Protein AF-A0A0M4EIL5-F1 (afdb_monomer_lite)

Secondary structure (DSSP, 8-state):
---EE-TTT--EE-STTB-TTT--BTTTPPPPEE-TTT--EE--SSTT--S-HHHHHHHHHH-----

pLDDT: mean 91.47, std 10.89, range [44.59, 97.69]

Radius of gyration: 14.68 Å; chains: 1; bounding box: 43×21×34 Å

InterPro domains:
  IPR032017 FAM76 protein [PF16046] (3-65)

Structure (mmCIF, N/CA/C/O backbone):
data_AF-A0A0M4EIL5-F1
#
_entry.id   AF-A0A0M4EIL5-F1
#
loop_
_atom_site.group_PDB
_atom_site.id
_atom_site.type_symbol
_atom_site.label_atom_id
_atom_site.label_alt_id
_atom_site.label_comp_id
_atom_site.label_asym_id
_atom_site.label_entity_id
_atom_site.label_seq_id
_atom_site.pdbx_PDB_ins_code
_atom_site.Cartn_x
_atom_site.Cartn_y
_atom_site.Cartn_z
_atom_site.occupancy
_atom_site.B_iso_or_equiv
_atom_site.auth_seq_id
_atom_site.auth_comp_id
_atom_site.auth_asym_id
_atom_site.auth_atom_id
_atom_site.pdbx_PDB_model_num
ATOM 1 N N . MET A 1 1 ? -11.452 -3.710 23.530 1.00 78.12 1 MET A N 1
ATOM 2 C CA . MET A 1 1 ? -11.155 -3.395 22.115 1.00 78.12 1 MET A CA 1
ATOM 3 C C . MET A 1 1 ? -9.992 -2.413 22.076 1.00 78.12 1 MET A C 1
ATOM 5 O O . MET A 1 1 ? -10.102 -1.360 22.692 1.00 78.12 1 MET A O 1
ATOM 9 N N . ARG A 1 2 ? -8.856 -2.775 21.464 1.00 93.00 2 ARG A N 1
ATOM 10 C CA . ARG A 1 2 ? -7.666 -1.909 21.395 1.00 93.00 2 ARG A CA 1
ATOM 11 C C . ARG A 1 2 ? -7.697 -1.115 20.092 1.00 93.00 2 ARG A C 1
ATOM 13 O O . ARG A 1 2 ? -7.949 -1.691 19.041 1.00 93.00 2 ARG A O 1
ATOM 20 N N . LEU A 1 3 ? -7.455 0.189 20.183 1.00 96.00 3 LEU A N 1
ATOM 21 C CA . LEU A 1 3 ? -7.356 1.077 19.028 1.00 96.00 3 LEU A CA 1
ATOM 22 C C . LEU A 1 3 ? -5.891 1.437 18.770 1.00 96.00 3 LEU A C 1
ATOM 24 O O . LEU A 1 3 ? -5.105 1.576 19.710 1.00 96.00 3 LEU A O 1
ATOM 28 N N . TYR A 1 4 ? -5.560 1.621 17.498 1.00 96.56 4 TYR A N 1
ATOM 29 C CA . TYR A 1 4 ? -4.236 1.958 16.985 1.00 96.56 4 TYR A CA 1
ATOM 30 C C . TYR A 1 4 ? -4.300 3.278 16.219 1.00 96.56 4 TYR A C 1
ATOM 32 O O . TYR A 1 4 ? -5.368 3.694 15.774 1.00 96.56 4 TYR A O 1
ATOM 40 N N . LEU A 1 5 ? -3.168 3.966 16.091 1.00 97.62 5 LEU A N 1
ATOM 41 C CA . LEU A 1 5 ? -3.104 5.253 15.402 1.00 97.62 5 LEU A CA 1
ATOM 42 C C . LEU A 1 5 ? -2.705 5.055 13.941 1.00 97.62 5 LEU A C 1
ATOM 44 O O . LEU A 1 5 ? -1.702 4.407 13.655 1.00 97.62 5 LEU A O 1
ATOM 48 N N . CYS A 1 6 ? -3.456 5.674 13.030 1.00 97.69 6 CYS A N 1
ATOM 49 C CA . CYS A 1 6 ? -3.019 5.846 11.649 1.00 97.69 6 CYS A CA 1
ATOM 50 C C . CYS A 1 6 ? -1.724 6.669 11.606 1.00 97.69 6 CYS A C 1
ATOM 52 O O . CYS A 1 6 ? -1.680 7.772 12.153 1.00 97.69 6 CYS A O 1
ATOM 54 N N . SER A 1 7 ? -0.712 6.181 10.887 1.00 96.50 7 SER A N 1
ATOM 55 C CA . SER A 1 7 ? 0.604 6.829 10.780 1.00 96.50 7 SER A CA 1
ATOM 56 C C . SER A 1 7 ? 0.588 8.200 10.085 1.00 96.50 7 SER A C 1
ATOM 58 O O . SER A 1 7 ? 1.507 8.990 10.282 1.00 96.50 7 SER A O 1
ATOM 60 N N . LYS A 1 8 ? -0.448 8.509 9.285 1.00 96.62 8 LYS A N 1
ATOM 61 C CA . LYS A 1 8 ? -0.570 9.788 8.553 1.00 96.62 8 LYS A CA 1
ATOM 62 C C . LYS A 1 8 ? -1.469 10.811 9.249 1.00 96.62 8 LYS A C 1
ATOM 64 O O . LYS A 1 8 ? -1.105 11.977 9.319 1.00 96.62 8 LYS A O 1
ATOM 69 N N . CYS A 1 9 ? -2.655 10.406 9.713 1.00 97.12 9 CYS A N 1
ATOM 70 C CA . CYS A 1 9 ? -3.663 11.335 10.250 1.00 97.12 9 CYS A CA 1
ATOM 71 C C . CYS A 1 9 ? -3.908 11.202 11.757 1.00 97.12 9 CYS A C 1
ATOM 73 O O . CYS A 1 9 ? -4.776 11.893 12.285 1.00 97.12 9 CYS A O 1
ATOM 75 N N . CYS A 1 10 ? -3.207 10.291 12.441 1.00 97.12 10 CYS A N 1
ATOM 76 C CA . CYS A 1 10 ? -3.341 10.034 13.880 1.00 97.12 10 CYS A CA 1
ATOM 77 C C . CYS A 1 10 ? -4.767 9.685 14.346 1.00 97.12 10 CYS A C 1
ATOM 79 O O . CYS A 1 10 ? -5.059 9.692 15.542 1.00 97.12 10 CYS A O 1
ATOM 81 N N . ARG A 1 11 ? -5.677 9.344 13.426 1.00 96.88 11 ARG A N 1
ATOM 82 C CA . ARG A 1 11 ? -6.999 8.826 13.779 1.00 96.88 11 ARG A CA 1
ATOM 83 C C . ARG A 1 11 ? -6.845 7.467 14.459 1.00 96.88 11 ARG A C 1
ATOM 85 O O . ARG A 1 11 ? -6.044 6.644 14.019 1.00 96.88 11 ARG A O 1
ATOM 92 N N . ARG A 1 12 ? -7.649 7.236 15.499 1.00 97.25 12 ARG A N 1
ATOM 93 C CA . ARG A 1 12 ? -7.790 5.927 16.142 1.00 97.25 12 ARG A CA 1
ATOM 94 C C . ARG A 1 12 ? -8.634 4.997 15.270 1.00 97.25 12 ARG A C 1
ATOM 96 O O . ARG A 1 12 ? -9.765 5.346 14.935 1.00 97.25 12 ARG A O 1
ATOM 103 N N . CYS A 1 13 ? -8.075 3.844 14.939 1.00 96.50 13 CYS A N 1
ATOM 104 C CA . CYS A 1 13 ? -8.657 2.810 14.091 1.00 96.50 13 CYS A CA 1
ATOM 105 C C . CYS A 1 13 ? -8.488 1.438 14.750 1.00 96.50 13 CYS A C 1
ATOM 107 O O . CYS A 1 13 ? -7.640 1.262 15.633 1.00 96.50 13 CYS A O 1
ATOM 109 N N . LEU A 1 14 ? -9.288 0.466 14.329 1.00 96.69 14 LEU A N 1
ATOM 110 C CA . LEU A 1 14 ? -9.008 -0.938 14.614 1.00 96.69 14 LEU A CA 1
ATOM 111 C C . LEU A 1 14 ? -7.780 -1.402 13.814 1.00 96.69 14 LEU A C 1
ATOM 113 O O . LEU A 1 14 ? -7.351 -0.740 12.869 1.00 96.69 14 LEU A O 1
ATOM 117 N N . TRP A 1 15 ? -7.171 -2.513 14.229 1.00 94.94 15 TRP A N 1
ATOM 118 C CA . TRP A 1 15 ? -5.969 -3.037 13.570 1.00 94.94 15 TRP A CA 1
ATOM 119 C C . TRP A 1 15 ? -6.234 -3.440 12.111 1.00 94.94 15 TRP A C 1
ATOM 121 O O . TRP A 1 15 ? -5.452 -3.102 11.232 1.00 94.94 15 TRP A O 1
ATOM 131 N N . ASP A 1 16 ? -7.369 -4.083 11.850 1.00 95.44 16 ASP A N 1
ATOM 132 C CA . ASP A 1 16 ? -7.845 -4.505 10.524 1.00 95.44 16 ASP A CA 1
ATOM 133 C C . ASP A 1 16 ? -8.191 -3.331 9.584 1.00 95.44 16 ASP A C 1
ATOM 135 O O . ASP A 1 1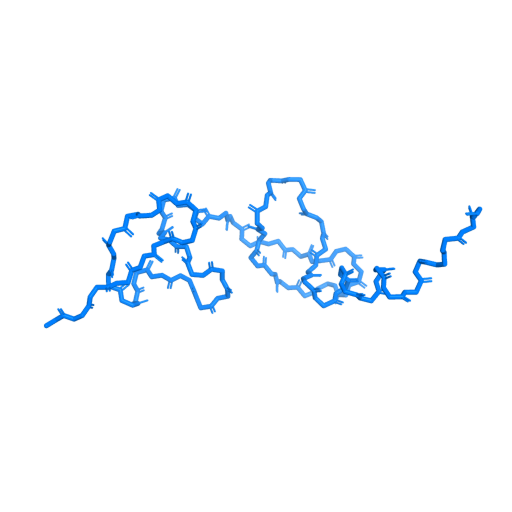6 ? -8.173 -3.463 8.359 1.00 95.44 16 ASP A O 1
ATOM 139 N N . GLU A 1 17 ? -8.450 -2.144 10.135 1.00 95.38 17 GLU A N 1
ATOM 140 C CA . GLU A 1 17 ? -8.639 -0.916 9.359 1.00 95.38 17 GLU A CA 1
ATOM 141 C C . GLU A 1 17 ? -7.315 -0.273 8.904 1.00 95.38 17 GLU A C 1
ATOM 143 O O . GLU A 1 17 ? -7.324 0.613 8.035 1.00 95.38 17 GLU A O 1
ATOM 148 N N . LEU A 1 18 ? -6.171 -0.689 9.458 1.00 97.06 18 LEU A N 1
ATOM 149 C CA . LEU A 1 18 ? -4.839 -0.187 9.105 1.00 97.06 18 LEU A CA 1
ATOM 150 C C . LEU A 1 18 ? -4.163 -1.085 8.068 1.00 97.06 18 LEU A C 1
ATOM 152 O O . LEU A 1 18 ? -4.436 -2.277 7.987 1.00 97.06 18 LEU A O 1
ATOM 156 N N . SER A 1 19 ? -3.363 -0.491 7.180 1.00 95.44 19 SER A N 1
ATOM 157 C CA . SER A 1 19 ? -2.605 -1.279 6.211 1.00 95.44 19 SER A CA 1
ATOM 158 C C . SER A 1 19 ? -1.457 -2.000 6.900 1.00 95.44 19 SER A C 1
ATOM 160 O O . SER A 1 19 ? -0.797 -1.424 7.763 1.00 95.44 19 SER A O 1
ATOM 162 N N . ASP A 1 20 ? -1.181 -3.232 6.480 1.00 91.94 20 ASP A N 1
ATOM 163 C CA . ASP A 1 20 ? -0.108 -4.035 7.073 1.00 91.94 20 ASP A CA 1
ATOM 164 C C . ASP A 1 20 ? 1.287 -3.441 6.817 1.00 91.94 20 ASP A C 1
ATOM 166 O O . ASP A 1 20 ? 2.208 -3.663 7.601 1.00 91.94 20 ASP A O 1
ATOM 170 N N . GLN A 1 21 ? 1.467 -2.694 5.717 1.00 91.81 21 GLN A N 1
ATOM 171 C CA . GLN A 1 21 ? 2.767 -2.118 5.355 1.00 91.81 21 GLN A CA 1
ATOM 172 C C . GLN A 1 21 ? 3.002 -0.749 6.000 1.00 91.81 21 GLN A C 1
ATOM 174 O O . GLN A 1 21 ? 4.037 -0.539 6.633 1.00 91.81 21 GLN A O 1
ATOM 179 N N . GLU A 1 22 ? 2.069 0.192 5.841 1.00 94.19 22 GLU A N 1
ATOM 180 C CA . GLU A 1 22 ? 2.279 1.589 6.250 1.00 94.19 22 GLU A CA 1
ATOM 181 C C . GLU A 1 22 ? 1.444 2.012 7.472 1.00 94.19 22 GLU A C 1
ATOM 183 O O . GLU A 1 22 ? 1.561 3.151 7.940 1.00 94.19 22 GLU A O 1
ATOM 188 N N . HIS A 1 23 ? 0.620 1.114 8.026 1.00 96.00 23 HIS A N 1
ATOM 189 C CA . HIS A 1 23 ? -0.287 1.372 9.151 1.00 96.00 23 HIS A CA 1
ATOM 190 C C . HIS A 1 23 ? -1.180 2.597 8.920 1.00 96.00 23 HIS A C 1
ATOM 192 O O . HIS A 1 23 ? -1.379 3.443 9.800 1.00 96.00 23 HIS A O 1
ATOM 198 N N . 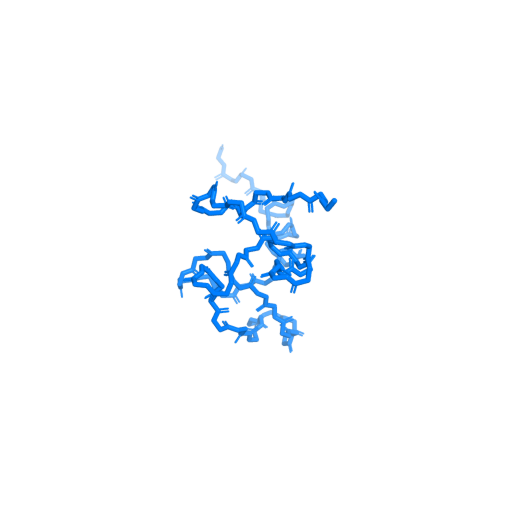ARG A 1 24 ? -1.706 2.722 7.698 1.00 96.69 24 ARG A N 1
ATOM 199 C CA . ARG A 1 24 ? -2.589 3.821 7.299 1.00 96.69 24 ARG A CA 1
ATOM 200 C C . ARG A 1 24 ? -4.036 3.367 7.262 1.00 96.69 24 ARG A C 1
ATOM 202 O O . ARG A 1 24 ? -4.364 2.293 6.761 1.00 96.69 24 ARG A O 1
ATOM 209 N N . CYS A 1 25 ? -4.925 4.217 7.767 1.00 97.19 25 CYS A N 1
ATOM 210 C CA . CYS A 1 25 ? -6.359 3.992 7.631 1.00 97.19 25 CYS A CA 1
ATOM 211 C C . CYS A 1 25 ? -6.783 4.117 6.163 1.00 97.19 25 CYS A C 1
ATOM 213 O O . CYS A 1 25 ? -6.124 4.803 5.384 1.00 97.19 25 CYS A O 1
ATOM 215 N N . GLN A 1 26 ? -7.925 3.531 5.805 1.00 95.19 26 GLN A N 1
ATOM 216 C CA . GLN A 1 26 ? -8.454 3.505 4.430 1.00 95.19 26 GLN A CA 1
ATOM 217 C C . GLN A 1 26 ? -8.487 4.875 3.725 1.00 95.19 26 GLN A C 1
ATOM 219 O O . GLN A 1 26 ? -8.301 4.956 2.520 1.00 95.19 26 GLN A O 1
ATOM 224 N N . ARG A 1 27 ? -8.672 5.973 4.474 1.00 95.44 27 ARG A N 1
ATOM 225 C CA . ARG A 1 27 ? -8.690 7.344 3.927 1.00 95.44 27 ARG A CA 1
ATOM 226 C C . ARG A 1 27 ? -7.306 7.905 3.588 1.00 95.44 27 ARG A C 1
ATOM 228 O O . ARG A 1 27 ? -7.219 8.880 2.853 1.00 95.44 27 ARG A O 1
ATOM 235 N N . CYS A 1 28 ? -6.253 7.367 4.194 1.00 96.38 28 CYS A N 1
ATOM 236 C CA . CYS A 1 28 ? -4.875 7.833 4.028 1.00 96.38 28 CYS A CA 1
ATOM 237 C C . CYS A 1 28 ? -4.022 6.880 3.188 1.00 96.38 28 CYS A C 1
ATOM 239 O O . CYS A 1 28 ? -2.892 7.236 2.845 1.00 96.38 28 CYS A O 1
ATOM 241 N N . ARG A 1 29 ? -4.527 5.675 2.901 1.00 95.06 29 ARG A N 1
ATOM 242 C CA . ARG A 1 29 ? -3.889 4.747 1.969 1.00 95.06 29 ARG A CA 1
ATOM 243 C C . ARG A 1 29 ? -3.893 5.364 0.577 1.00 95.06 29 ARG A C 1
ATOM 245 O O . ARG A 1 29 ? -4.868 5.987 0.160 1.00 95.06 29 ARG A O 1
ATOM 252 N N . LEU A 1 30 ? -2.785 5.180 -0.120 1.00 95.44 30 LEU A N 1
ATOM 253 C CA . LEU A 1 30 ? -2.683 5.464 -1.541 1.00 95.44 30 LEU A CA 1
ATOM 254 C C . LEU A 1 30 ? -2.844 4.147 -2.308 1.00 95.44 30 LEU A C 1
ATOM 256 O O . LEU A 1 30 ? -2.554 3.091 -1.744 1.00 95.44 30 LEU A O 1
ATOM 260 N N . PRO A 1 31 ? -3.299 4.178 -3.572 1.00 94.94 31 PRO A N 1
ATOM 261 C CA . PRO A 1 31 ? -3.324 2.980 -4.398 1.00 94.94 31 PRO A CA 1
ATOM 262 C C . PRO A 1 31 ? -1.924 2.379 -4.521 1.00 94.94 31 PRO A C 1
ATOM 264 O O . PRO A 1 31 ? -0.957 3.115 -4.744 1.00 94.94 31 PRO A O 1
ATOM 267 N N . ASP A 1 32 ? -1.833 1.055 -4.409 1.00 95.31 32 ASP A N 1
ATOM 268 C CA . ASP A 1 32 ? -0.580 0.345 -4.645 1.00 95.31 32 ASP A CA 1
ATOM 269 C C . ASP A 1 32 ? -0.040 0.647 -6.043 1.00 95.31 32 ASP A C 1
ATOM 271 O O . ASP A 1 32 ? -0.793 0.806 -7.009 1.00 95.31 32 ASP A O 1
ATOM 275 N N . LYS A 1 33 ? 1.285 0.657 -6.156 1.00 95.56 33 LYS A N 1
ATOM 276 C CA . LYS A 1 33 ? 1.995 0.850 -7.420 1.00 95.56 33 LYS A CA 1
ATOM 277 C C . LYS A 1 33 ? 3.047 -0.218 -7.613 1.00 95.56 33 LYS A C 1
ATOM 279 O O . LYS A 1 33 ? 3.536 -0.792 -6.643 1.00 95.56 33 LYS A O 1
ATOM 284 N N . ASP A 1 34 ? 3.458 -0.415 -8.856 1.00 97.56 34 ASP A N 1
ATOM 285 C CA . ASP A 1 34 ? 4.623 -1.230 -9.166 1.00 97.56 34 ASP A CA 1
ATOM 286 C C . ASP A 1 34 ? 5.905 -0.415 -9.004 1.00 97.56 34 ASP A C 1
ATOM 288 O O . ASP A 1 34 ? 6.040 0.707 -9.495 1.00 97.56 34 ASP A O 1
ATOM 292 N N . CYS A 1 35 ? 6.868 -0.979 -8.280 1.00 97.19 35 CYS A N 1
ATOM 293 C CA . CYS A 1 35 ? 8.187 -0.381 -8.153 1.00 97.19 35 CYS A CA 1
ATOM 294 C C . CYS A 1 35 ? 8.920 -0.442 -9.496 1.00 97.19 35 CYS A C 1
ATOM 296 O O . CYS A 1 35 ? 9.186 -1.536 -9.983 1.00 97.19 35 CYS A O 1
ATOM 298 N N . ILE A 1 36 ? 9.377 0.699 -10.019 1.00 97.12 36 ILE A N 1
ATOM 299 C CA . ILE A 1 36 ? 10.040 0.756 -11.339 1.00 97.12 36 ILE A CA 1
ATOM 300 C C . ILE A 1 36 ? 11.377 -0.007 -11.424 1.00 97.12 36 ILE A C 1
ATOM 302 O O . ILE A 1 36 ? 11.927 -0.165 -12.506 1.00 97.12 36 ILE A O 1
ATOM 306 N N . ILE A 1 37 ? 11.932 -0.444 -10.287 1.00 96.12 37 ILE A N 1
ATOM 307 C CA . ILE A 1 37 ? 13.218 -1.158 -10.221 1.00 96.12 37 ILE A CA 1
ATOM 308 C C . ILE A 1 37 ? 13.014 -2.672 -10.180 1.00 96.12 37 ILE A C 1
ATOM 310 O O . ILE A 1 37 ? 13.733 -3.413 -10.840 1.00 96.12 37 ILE A O 1
ATOM 314 N N . CYS A 1 38 ? 12.078 -3.145 -9.353 1.00 96.88 38 CYS A N 1
ATOM 315 C CA . CYS A 1 38 ? 11.895 -4.577 -9.100 1.00 96.88 38 CYS A CA 1
ATOM 316 C C . CYS A 1 38 ? 10.524 -5.119 -9.520 1.00 96.88 38 CYS A C 1
ATOM 318 O O . CYS A 1 38 ? 10.266 -6.301 -9.302 1.00 96.88 38 CYS A O 1
ATOM 320 N N . ASN A 1 39 ? 9.651 -4.273 -10.076 1.00 97.50 39 ASN A N 1
ATOM 321 C CA . ASN A 1 39 ? 8.293 -4.587 -10.535 1.00 97.50 39 ASN A CA 1
ATOM 322 C C . ASN A 1 39 ? 7.389 -5.240 -9.476 1.00 97.50 39 ASN A C 1
ATOM 324 O O . ASN A 1 39 ? 6.400 -5.887 -9.801 1.00 97.50 39 ASN A O 1
ATOM 328 N N . ARG A 1 40 ? 7.724 -5.095 -8.188 1.00 96.44 40 ARG A N 1
ATOM 329 C CA . ARG A 1 40 ? 6.869 -5.547 -7.087 1.00 96.44 40 ARG A CA 1
ATOM 330 C C . ARG A 1 40 ? 5.883 -4.449 -6.713 1.00 96.44 40 ARG A C 1
ATOM 332 O O . ARG A 1 40 ? 6.302 -3.297 -6.561 1.00 96.44 40 ARG A O 1
ATOM 339 N N . ARG A 1 41 ? 4.628 -4.836 -6.474 1.00 95.69 41 ARG A N 1
ATOM 340 C CA . ARG A 1 41 ? 3.617 -3.962 -5.870 1.00 95.69 41 ARG A CA 1
ATOM 341 C C . ARG A 1 41 ? 4.044 -3.510 -4.475 1.00 95.69 41 ARG A C 1
ATOM 343 O O . ARG A 1 41 ? 4.561 -4.311 -3.693 1.00 95.69 41 ARG A O 1
ATOM 350 N N . PHE A 1 42 ? 3.820 -2.240 -4.166 1.00 96.00 42 PHE A N 1
ATOM 351 C CA . PHE A 1 42 ? 4.062 -1.652 -2.850 1.00 96.00 42 PHE A CA 1
ATOM 352 C C . PHE A 1 42 ? 3.040 -0.554 -2.541 1.00 96.00 42 PHE A C 1
ATOM 354 O O . PHE A 1 42 ? 2.499 0.056 -3.465 1.00 96.00 42 PHE A O 1
ATOM 361 N N . GLU A 1 43 ? 2.818 -0.294 -1.250 1.00 96.00 43 GLU A N 1
ATOM 362 C CA . GLU A 1 43 ? 1.994 0.820 -0.769 1.00 96.00 43 GLU A CA 1
ATOM 363 C C . GLU A 1 43 ? 2.847 2.104 -0.707 1.00 96.00 43 GLU A C 1
ATOM 365 O O . GLU A 1 43 ? 3.775 2.177 0.106 1.00 96.00 43 GLU A O 1
ATOM 370 N N . PRO A 1 44 ? 2.593 3.120 -1.555 1.00 95.44 44 PRO A N 1
ATOM 371 C CA . PRO A 1 44 ? 3.383 4.342 -1.536 1.00 95.44 44 PRO A CA 1
ATOM 372 C C . PRO A 1 44 ? 3.002 5.243 -0.356 1.00 95.44 44 PRO A C 1
ATOM 374 O O . PRO A 1 44 ? 1.831 5.414 -0.005 1.00 95.44 44 PRO A O 1
ATOM 377 N N . ARG A 1 45 ? 4.009 5.893 0.229 1.00 92.31 45 ARG A N 1
ATOM 378 C CA . ARG A 1 45 ? 3.853 6.875 1.307 1.00 92.31 45 ARG A CA 1
ATOM 379 C C . ARG A 1 45 ? 3.421 8.231 0.781 1.00 92.31 45 ARG A C 1
ATOM 381 O O . ARG A 1 45 ? 2.660 8.917 1.464 1.00 92.31 45 ARG A O 1
ATOM 388 N N . GLU A 1 46 ? 3.893 8.601 -0.401 1.00 92.38 46 GLU A N 1
ATOM 389 C CA . GLU A 1 46 ? 3.612 9.877 -1.056 1.00 92.38 46 GLU A CA 1
ATOM 390 C C . GLU A 1 46 ? 3.220 9.649 -2.526 1.00 92.38 46 GLU A C 1
ATOM 392 O O . GLU A 1 46 ? 3.624 8.670 -3.157 1.00 92.38 46 GLU A O 1
ATOM 397 N N . HIS A 1 47 ? 2.421 10.554 -3.104 1.00 92.00 47 HIS A N 1
ATOM 398 C CA . HIS A 1 47 ? 1.864 10.378 -4.456 1.00 92.00 47 HIS A CA 1
ATOM 399 C C . HIS A 1 47 ? 2.921 10.249 -5.557 1.00 92.00 47 HIS A C 1
ATOM 401 O O . HIS A 1 47 ? 2.657 9.619 -6.582 1.00 92.00 47 HIS A O 1
ATOM 407 N N . ASN A 1 4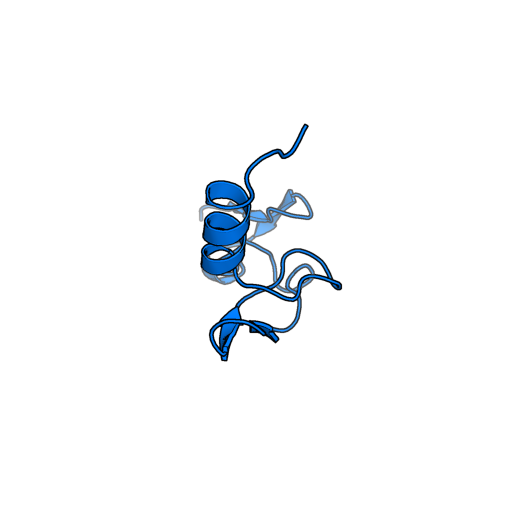8 ? 4.099 10.832 -5.363 1.00 93.81 48 ASN A N 1
ATOM 408 C CA . ASN A 1 48 ? 5.206 10.814 -6.314 1.00 93.81 48 ASN A CA 1
ATOM 409 C C . ASN A 1 48 ? 6.204 9.672 -6.066 1.00 93.81 48 ASN A C 1
ATOM 411 O O . ASN A 1 48 ? 7.186 9.569 -6.796 1.00 93.81 48 ASN A O 1
ATOM 415 N N . GLU A 1 49 ? 5.976 8.808 -5.075 1.00 95.19 49 GLU A N 1
ATOM 416 C CA . GLU A 1 49 ? 6.878 7.695 -4.798 1.00 95.19 49 GLU A CA 1
ATOM 417 C C . GLU A 1 49 ? 6.782 6.634 -5.906 1.00 95.19 49 GLU A C 1
ATOM 419 O O . GLU A 1 49 ? 5.692 6.190 -6.284 1.00 95.19 49 GLU A O 1
ATOM 424 N N . GLN A 1 50 ? 7.942 6.263 -6.455 1.00 95.50 50 GLN A N 1
ATOM 425 C CA . GLN A 1 50 ? 8.079 5.359 -7.605 1.00 95.50 50 GLN A CA 1
ATOM 426 C C . GLN A 1 50 ? 8.764 4.032 -7.244 1.00 95.50 50 GLN A C 1
ATOM 428 O O . GLN A 1 50 ? 8.923 3.156 -8.099 1.00 95.50 50 GLN A O 1
ATOM 433 N N . HIS A 1 51 ? 9.291 3.895 -6.025 1.00 95.38 51 HIS A N 1
ATOM 434 C CA . HIS A 1 51 ? 10.137 2.770 -5.631 1.00 95.38 51 HIS A CA 1
ATOM 435 C C . HIS A 1 51 ? 9.671 2.222 -4.286 1.00 95.38 51 HIS A C 1
ATOM 437 O O . HIS A 1 51 ? 9.306 2.990 -3.405 1.00 95.38 51 HIS A O 1
ATOM 443 N N . CYS A 1 52 ? 9.734 0.903 -4.101 1.00 95.06 52 CYS A N 1
ATOM 444 C CA . CYS A 1 52 ? 9.396 0.303 -2.815 1.00 95.06 52 CYS A CA 1
ATOM 445 C C . CYS A 1 52 ? 10.472 0.599 -1.755 1.00 95.06 52 CYS A C 1
ATOM 447 O O . CYS A 1 52 ? 11.641 0.827 -2.085 1.00 95.06 52 CYS A O 1
ATOM 449 N N . ASN A 1 53 ? 10.105 0.488 -0.474 1.00 91.38 53 ASN A N 1
ATOM 450 C CA . ASN A 1 53 ? 11.003 0.725 0.667 1.00 91.38 53 ASN A CA 1
ATOM 451 C C . ASN A 1 53 ? 12.338 -0.040 0.569 1.00 91.38 53 ASN A C 1
ATOM 453 O O . ASN A 1 53 ? 13.393 0.494 0.908 1.00 91.38 53 ASN A O 1
ATOM 457 N N . ARG A 1 54 ? 12.319 -1.279 0.058 1.00 92.38 54 ARG A N 1
ATOM 458 C CA . ARG A 1 54 ? 13.534 -2.091 -0.125 1.00 92.38 54 ARG A CA 1
ATOM 459 C C . ARG A 1 54 ? 14.484 -1.464 -1.147 1.00 92.38 54 ARG A C 1
ATOM 461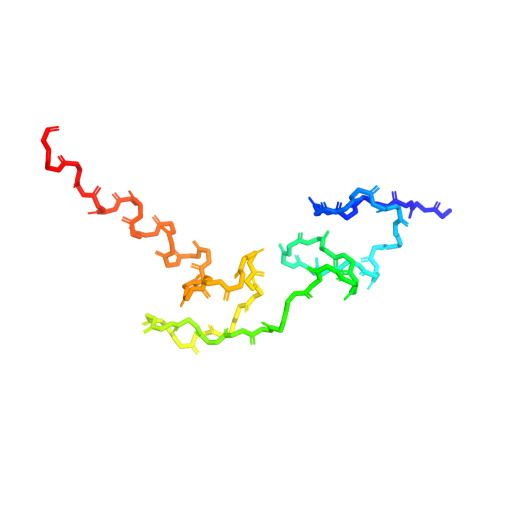 O O . ARG A 1 54 ? 15.678 -1.337 -0.890 1.00 92.38 54 ARG A O 1
ATOM 468 N N . CYS A 1 55 ? 13.953 -1.068 -2.297 1.00 94.56 55 CYS A N 1
ATOM 469 C CA . CYS A 1 55 ? 14.710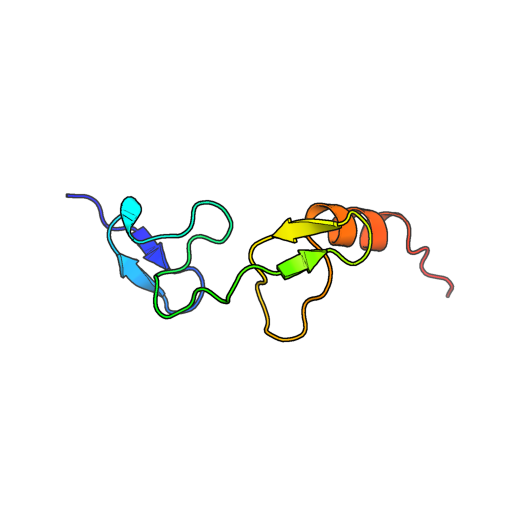 -0.401 -3.349 1.00 94.56 55 CYS A CA 1
ATOM 470 C C . CYS A 1 55 ? 15.219 0.973 -2.895 1.00 94.56 55 CYS A C 1
ATOM 472 O O . CYS A 1 55 ? 16.391 1.278 -3.101 1.00 94.56 55 CYS A O 1
ATOM 474 N N . ALA A 1 56 ? 14.384 1.749 -2.198 1.00 92.38 56 ALA A N 1
ATOM 475 C CA . ALA A 1 56 ? 14.775 3.027 -1.610 1.00 92.38 56 ALA A CA 1
ATOM 476 C C . ALA A 1 56 ? 15.925 2.872 -0.598 1.00 92.38 56 ALA A C 1
ATOM 478 O O . ALA A 1 56 ? 16.874 3.657 -0.607 1.00 92.38 56 ALA A O 1
ATOM 479 N N . PHE A 1 57 ? 15.891 1.832 0.244 1.00 91.38 57 PHE A N 1
ATOM 480 C CA . PHE A 1 57 ? 16.985 1.514 1.165 1.00 91.38 57 PHE A CA 1
ATOM 481 C C . PHE A 1 57 ? 18.285 1.183 0.423 1.00 91.38 57 PHE A C 1
ATOM 483 O O . PHE A 1 57 ? 19.340 1.712 0.771 1.00 91.38 57 PHE A O 1
ATOM 490 N N . HIS A 1 58 ? 18.224 0.344 -0.617 1.00 90.69 58 HIS A N 1
ATOM 491 C CA . HIS A 1 58 ? 19.404 0.019 -1.421 1.00 90.69 58 HIS A CA 1
ATOM 492 C C . HIS A 1 58 ? 19.981 1.261 -2.109 1.00 90.69 58 HIS A C 1
ATOM 494 O O . HIS A 1 58 ? 21.190 1.469 -2.051 1.00 90.69 58 HIS A O 1
ATOM 500 N N . MET A 1 59 ? 19.138 2.122 -2.680 1.00 88.50 59 MET A N 1
ATOM 501 C CA . MET A 1 59 ? 19.585 3.385 -3.269 1.00 88.50 59 MET A CA 1
ATOM 502 C C . MET A 1 59 ? 20.308 4.260 -2.252 1.00 88.50 59 MET A C 1
ATOM 504 O O . MET A 1 59 ? 21.431 4.656 -2.519 1.00 88.50 59 MET A O 1
ATOM 508 N N . LYS A 1 60 ? 19.732 4.486 -1.064 1.00 87.38 60 LYS A N 1
ATOM 509 C CA . LYS A 1 60 ? 20.376 5.287 -0.005 1.00 87.38 60 LYS A CA 1
ATOM 510 C C . LYS A 1 60 ? 21.698 4.690 0.479 1.00 87.38 60 LYS A C 1
ATOM 512 O O . LYS A 1 60 ? 22.619 5.421 0.817 1.00 87.38 60 LYS A O 1
ATOM 517 N N . ARG A 1 61 ? 21.789 3.359 0.545 1.00 84.56 61 ARG A N 1
ATOM 518 C CA . ARG A 1 61 ? 22.983 2.659 1.039 1.00 84.56 61 ARG A CA 1
ATOM 519 C C . ARG A 1 61 ? 24.141 2.679 0.039 1.00 84.56 61 ARG A C 1
ATOM 521 O O . ARG A 1 61 ? 25.292 2.650 0.462 1.00 84.56 61 ARG A O 1
ATOM 528 N N . TYR A 1 62 ? 23.841 2.694 -1.259 1.00 76.56 62 TYR A N 1
ATOM 529 C CA . TYR A 1 62 ? 24.844 2.626 -2.327 1.00 76.56 62 TYR A CA 1
ATOM 530 C C . TYR A 1 62 ? 24.982 3.924 -3.133 1.00 76.56 62 TYR A C 1
ATOM 532 O O . TYR A 1 62 ? 25.890 4.027 -3.957 1.00 76.56 62 TYR A O 1
ATOM 540 N N . SER A 1 63 ? 24.154 4.939 -2.868 1.00 68.44 63 SER A N 1
ATOM 541 C CA . SER A 1 63 ? 24.411 6.313 -3.286 1.00 68.44 63 SER A CA 1
ATOM 542 C C . SER A 1 63 ? 25.605 6.825 -2.486 1.00 68.44 63 SER A C 1
ATOM 544 O O . SER A 1 63 ? 25.458 7.322 -1.370 1.00 68.44 63 SER A O 1
ATOM 546 N N . LYS A 1 64 ? 26.811 6.645 -3.027 1.00 60.59 64 LYS A N 1
ATOM 547 C CA . LYS A 1 64 ? 28.002 7.307 -2.496 1.00 60.59 64 LYS A CA 1
ATOM 548 C C . LYS A 1 64 ? 27.735 8.819 -2.455 1.00 60.59 64 LYS A C 1
ATOM 550 O O . LYS A 1 64 ? 27.314 9.355 -3.484 1.00 60.59 64 LYS A O 1
ATOM 555 N N . PRO A 1 65 ? 27.998 9.515 -1.337 1.00 54.22 65 PRO A N 1
ATOM 556 C CA . PRO A 1 65 ? 28.141 10.957 -1.379 1.00 54.22 65 PRO A CA 1
ATOM 557 C C . PRO A 1 65 ? 29.423 11.239 -2.165 1.00 54.22 65 PRO A C 1
ATOM 559 O O . PRO A 1 65 ? 30.528 11.089 -1.655 1.00 54.22 65 PRO A O 1
ATOM 562 N N . TYR A 1 66 ? 29.288 11.550 -3.450 1.00 54.28 66 TYR A N 1
ATOM 563 C CA . TYR A 1 66 ? 30.333 12.286 -4.144 1.00 54.28 66 TYR A CA 1
ATOM 564 C C . TYR A 1 66 ? 30.129 13.754 -3.793 1.00 54.28 66 TYR A C 1
ATOM 566 O O . TYR A 1 66 ? 29.340 14.429 -4.453 1.00 54.28 66 TYR A O 1
ATOM 574 N N . LEU A 1 67 ? 30.763 14.163 -2.690 1.00 44.59 67 LEU A N 1
ATOM 575 C CA . LEU A 1 67 ? 31.459 15.433 -2.436 1.00 44.59 67 LEU A CA 1
ATOM 576 C C .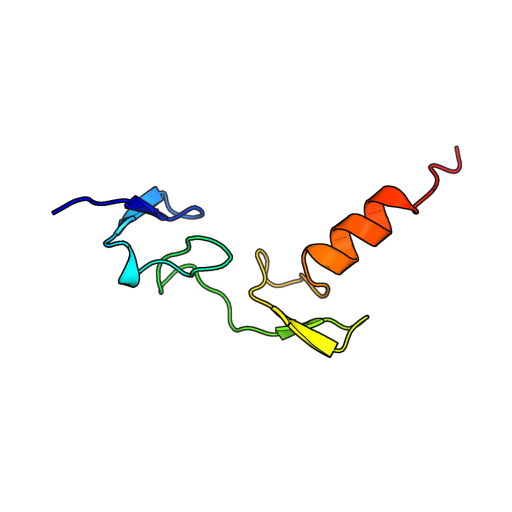 LEU A 1 67 ? 31.836 15.502 -0.952 1.00 44.59 67 LEU A C 1
ATOM 578 O O . LEU A 1 67 ? 30.918 15.422 -0.105 1.00 44.59 67 LEU A O 1
#

Foldseek 3Di:
DDWDAAPPPGDTDDQVQADPARGHGPVQWDDWDQAPPPRDTDTDNDPPDRHHPVVVVVCVVPPPPPD

Organism: Drosophila busckii (NCBI:txid30019)

Sequence (67 aa):
MRLYLCSKCCRRCLWDELSDQEHRCQRCRLPDKDCIICNRRFEPREHNEQHCNRCAFHMKRYSKPYL